Protein AF-A0A8T4U9S4-F1 (afdb_monomer_lite)

Foldseek 3Di:
DVVVVVVVVLVVLLVVLVVLLVVLVVCLVVVVLVVSVVSLVVSVVSLVVHPPVSVVVCVVSNVVSCCSNPVPD

Secondary structure (DSSP, 8-state):
-HHHHHHHHHHHHHHHHHHHHHHHHHHHHTT-HHHHHHHHHHHHHHHTTS-HHHHHHHHHHHHHHHHHHHT--

Structure (mmCIF, N/CA/C/O backbone):
data_AF-A0A8T4U9S4-F1
#
_entry.id   AF-A0A8T4U9S4-F1
#
loop_
_atom_site.group_PDB
_atom_site.id
_atom_site.type_symbol
_atom_site.label_atom_id
_atom_site.label_alt_id
_atom_site.label_comp_id
_atom_site.label_asym_id
_atom_site.label_entity_id
_atom_site.label_seq_id
_atom_site.pdbx_PDB_ins_code
_atom_site.Cartn_x
_atom_site.Cartn_y
_atom_site.Cartn_z
_atom_site.occupancy
_atom_site.B_iso_or_equiv
_atom_site.auth_seq_id
_atom_site.auth_comp_id
_atom_site.auth_asym_id
_atom_site.auth_atom_id
_atom_site.pdbx_PDB_model_num
ATOM 1 N N . LEU A 1 1 ? 20.083 -10.999 -23.247 1.00 56.66 1 LEU A N 1
ATOM 2 C CA . LEU A 1 1 ? 20.059 -11.270 -21.788 1.00 56.66 1 LEU A CA 1
ATOM 3 C C . LEU A 1 1 ? 19.431 -10.144 -20.946 1.00 56.66 1 LEU A C 1
ATOM 5 O O . LEU A 1 1 ? 18.750 -10.458 -19.984 1.00 56.66 1 LEU A O 1
ATOM 9 N N . LEU A 1 2 ? 19.595 -8.858 -21.298 1.00 56.84 2 LEU A N 1
ATOM 10 C CA . LEU A 1 2 ? 19.078 -7.713 -20.517 1.00 56.84 2 LEU A CA 1
ATOM 11 C C . LEU A 1 2 ? 17.540 -7.649 -20.352 1.00 56.84 2 LEU A C 1
ATOM 13 O O . LEU A 1 2 ? 17.060 -7.213 -19.310 1.00 56.84 2 LEU A O 1
ATOM 17 N N . PHE A 1 3 ? 16.762 -8.125 -21.331 1.00 49.12 3 PHE A N 1
ATOM 18 C CA . PHE A 1 3 ? 15.290 -8.087 -21.278 1.00 49.12 3 PHE A CA 1
ATOM 19 C C . PHE A 1 3 ? 14.675 -8.987 -20.195 1.00 49.12 3 PHE A C 1
ATOM 21 O O . PHE A 1 3 ? 13.666 -8.618 -19.601 1.00 49.12 3 PHE A O 1
ATOM 28 N N . ALA A 1 4 ? 15.288 -10.139 -19.906 1.00 53.25 4 ALA A N 1
ATOM 29 C CA . ALA A 1 4 ? 14.768 -11.069 -18.906 1.00 53.25 4 ALA A CA 1
ATOM 30 C C . ALA A 1 4 ? 14.896 -10.495 -17.486 1.00 53.25 4 ALA A C 1
ATOM 32 O O . ALA A 1 4 ? 13.949 -10.563 -16.715 1.00 53.25 4 ALA A O 1
ATOM 33 N N . ILE A 1 5 ? 16.020 -9.838 -17.176 1.00 52.50 5 ILE A N 1
ATOM 34 C CA . ILE A 1 5 ? 16.273 -9.247 -15.853 1.00 52.50 5 ILE A CA 1
ATOM 35 C C . ILE A 1 5 ? 15.275 -8.118 -15.563 1.00 52.50 5 ILE A C 1
ATOM 37 O O . ILE A 1 5 ? 14.707 -8.062 -14.475 1.00 52.50 5 ILE A O 1
ATOM 41 N N . LEU A 1 6 ? 15.000 -7.255 -16.549 1.00 52.59 6 LEU A N 1
ATOM 42 C CA . LEU A 1 6 ? 14.000 -6.193 -16.409 1.00 52.59 6 LEU A CA 1
ATOM 43 C C . LEU A 1 6 ? 12.591 -6.752 -16.177 1.00 52.59 6 LEU A C 1
ATOM 45 O O . LEU A 1 6 ? 11.851 -6.187 -15.380 1.00 52.59 6 LEU A O 1
ATOM 49 N N . PHE A 1 7 ? 12.231 -7.870 -16.815 1.00 52.09 7 PHE A N 1
ATOM 50 C CA . PHE A 1 7 ? 10.926 -8.513 -16.630 1.00 52.09 7 PHE A CA 1
ATOM 51 C C . PHE A 1 7 ? 10.790 -9.176 -15.247 1.00 52.09 7 PHE A C 1
ATOM 53 O O . PHE A 1 7 ? 9.762 -9.033 -14.590 1.00 52.09 7 PHE A O 1
ATOM 60 N N . THR A 1 8 ? 11.842 -9.836 -14.752 1.00 53.69 8 THR A N 1
ATOM 61 C CA . THR A 1 8 ? 11.827 -10.490 -13.431 1.00 53.69 8 THR A CA 1
ATOM 62 C C . THR A 1 8 ? 11.844 -9.478 -12.275 1.00 53.69 8 THR A C 1
ATOM 64 O O . THR A 1 8 ? 11.147 -9.663 -11.279 1.00 53.69 8 THR A O 1
ATOM 67 N N . VAL A 1 9 ? 12.585 -8.369 -12.406 1.00 57.12 9 VAL A N 1
ATOM 68 C CA . VAL A 1 9 ? 12.594 -7.279 -11.404 1.00 57.12 9 VAL A CA 1
ATOM 69 C C . VAL A 1 9 ? 11.258 -6.517 -11.388 1.00 57.12 9 VAL A C 1
ATOM 71 O O . VAL A 1 9 ? 10.786 -6.096 -10.326 1.00 57.12 9 VAL A O 1
ATOM 74 N N . LYS A 1 10 ? 10.617 -6.394 -12.554 1.00 56.53 10 LYS A N 1
ATOM 75 C CA . LYS A 1 10 ? 9.287 -5.801 -12.744 1.00 56.53 10 LYS A CA 1
ATOM 76 C C . LYS A 1 10 ? 8.192 -6.550 -11.980 1.00 56.53 10 LYS A C 1
ATOM 78 O O . LYS A 1 10 ? 7.433 -5.932 -11.234 1.00 56.53 10 LYS A O 1
ATOM 83 N N . GLU A 1 11 ? 8.148 -7.878 -12.068 1.00 58.19 11 GLU A N 1
ATOM 84 C CA . GLU A 1 11 ? 7.155 -8.665 -11.322 1.00 58.19 11 GLU A CA 1
ATOM 85 C C . GLU A 1 11 ? 7.386 -8.642 -9.805 1.00 58.19 11 GLU A C 1
ATOM 87 O O . GLU A 1 11 ? 6.429 -8.525 -9.035 1.00 58.19 11 GLU A O 1
ATOM 92 N N . ALA A 1 12 ? 8.647 -8.670 -9.360 1.00 60.25 12 ALA A N 1
ATOM 93 C CA . ALA A 1 12 ? 8.982 -8.580 -7.939 1.00 60.25 12 ALA A CA 1
ATOM 94 C C . ALA A 1 12 ? 8.533 -7.242 -7.316 1.00 60.25 12 ALA A C 1
ATOM 96 O O . ALA A 1 12 ? 8.035 -7.212 -6.186 1.00 60.25 12 ALA A O 1
ATOM 97 N N . SER A 1 13 ? 8.652 -6.144 -8.069 1.00 70.00 13 SER A N 1
ATOM 98 C CA . SER A 1 13 ? 8.285 -4.795 -7.616 1.00 70.00 13 SER A CA 1
ATOM 99 C C . SER A 1 13 ? 6.768 -4.622 -7.487 1.00 70.00 13 SER A C 1
ATOM 101 O O . SER A 1 13 ? 6.279 -4.186 -6.440 1.00 70.00 13 SER A O 1
ATOM 103 N N . VAL A 1 14 ? 6.003 -5.043 -8.500 1.00 78.44 14 VAL A N 1
ATOM 104 C CA . VAL A 1 14 ? 4.530 -5.001 -8.474 1.00 78.44 14 VAL A CA 1
ATOM 105 C C . VAL A 1 14 ? 3.964 -5.946 -7.409 1.00 78.44 14 VAL A C 1
ATOM 107 O O . VAL A 1 14 ? 3.054 -5.567 -6.667 1.00 78.44 14 VAL A O 1
ATOM 110 N N . SER A 1 15 ? 4.525 -7.153 -7.281 1.00 82.44 15 SER A N 1
ATOM 111 C CA . SER A 1 15 ? 4.128 -8.134 -6.263 1.00 82.44 15 SER A CA 1
ATOM 112 C C . SER A 1 15 ? 4.343 -7.605 -4.838 1.00 82.44 15 SER A C 1
ATOM 114 O O . SER A 1 15 ? 3.444 -7.687 -3.996 1.00 82.44 15 SER A O 1
ATOM 116 N N . GLY A 1 16 ? 5.485 -6.956 -4.580 1.00 86.06 16 GLY A N 1
ATOM 117 C CA . GLY A 1 16 ? 5.777 -6.342 -3.282 1.00 86.06 16 GLY A CA 1
ATOM 118 C C . GLY A 1 16 ? 4.808 -5.214 -2.911 1.00 86.06 16 GLY A C 1
ATOM 119 O O . GLY A 1 16 ? 4.380 -5.112 -1.757 1.00 86.06 16 GLY A O 1
ATOM 120 N N . ILE A 1 17 ? 4.412 -4.387 -3.882 1.00 86.88 17 ILE A N 1
ATOM 121 C CA . ILE A 1 17 ? 3.426 -3.321 -3.661 1.00 86.88 17 ILE A CA 1
ATOM 122 C C . ILE A 1 17 ? 2.034 -3.918 -3.417 1.00 86.88 17 ILE A C 1
ATOM 124 O O . ILE A 1 17 ? 1.350 -3.501 -2.481 1.00 86.88 17 ILE A O 1
ATOM 128 N N . ARG A 1 18 ? 1.642 -4.954 -4.168 1.00 87.31 18 ARG A N 1
ATOM 129 C CA . ARG A 1 18 ? 0.370 -5.669 -3.973 1.00 87.31 18 ARG A CA 1
ATOM 130 C C . ARG A 1 18 ? 0.262 -6.280 -2.572 1.00 87.31 18 ARG A C 1
ATOM 132 O O . ARG A 1 18 ? -0.760 -6.110 -1.914 1.00 87.31 18 ARG A O 1
ATOM 139 N N . ALA A 1 19 ? 1.325 -6.911 -2.071 1.00 88.50 19 ALA A N 1
ATOM 140 C CA . ALA A 1 19 ? 1.351 -7.462 -0.714 1.00 88.50 19 ALA A CA 1
ATOM 141 C C . ALA A 1 19 ? 1.140 -6.380 0.365 1.00 88.50 19 ALA A C 1
ATOM 143 O O . ALA A 1 19 ? 0.434 -6.600 1.353 1.00 88.50 19 ALA A O 1
ATOM 144 N N . LYS A 1 20 ? 1.710 -5.185 0.165 1.00 88.06 20 LYS A N 1
ATOM 145 C CA . LYS A 1 20 ? 1.509 -4.041 1.066 1.00 88.06 20 LYS A CA 1
ATOM 146 C C . LYS A 1 20 ? 0.090 -3.482 1.010 1.00 88.06 20 LYS A C 1
ATOM 148 O O . LYS A 1 20 ? -0.450 -3.149 2.062 1.00 88.06 20 LYS A O 1
ATOM 153 N N . ILE A 1 21 ? -0.530 -3.441 -0.170 1.00 89.88 21 ILE A N 1
ATOM 154 C CA . ILE A 1 21 ? -1.946 -3.072 -0.327 1.00 89.88 21 ILE 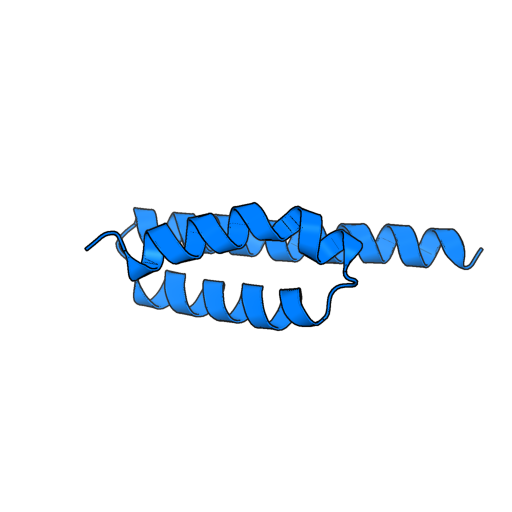A CA 1
ATOM 155 C C . ILE A 1 21 ? -2.828 -4.031 0.484 1.00 89.88 21 ILE A C 1
ATOM 157 O O . ILE A 1 21 ? -3.620 -3.584 1.313 1.00 89.88 21 ILE A O 1
ATOM 161 N N . THR A 1 22 ? -2.627 -5.345 0.346 1.00 90.06 22 THR A N 1
ATOM 162 C CA . THR A 1 22 ? -3.358 -6.355 1.133 1.00 90.06 22 THR A CA 1
ATOM 163 C C . THR A 1 22 ? -3.168 -6.155 2.638 1.00 90.06 22 THR A C 1
ATOM 165 O O . THR A 1 22 ? -4.119 -6.235 3.417 1.00 90.06 22 THR A O 1
ATOM 168 N N . LYS A 1 23 ? -1.943 -5.841 3.070 1.00 91.56 23 LYS A N 1
ATOM 169 C CA . LYS A 1 23 ? -1.640 -5.575 4.480 1.00 91.56 23 LYS A CA 1
ATOM 170 C C . LYS A 1 23 ? -2.334 -4.310 5.000 1.00 91.56 23 LYS A C 1
ATOM 172 O O . LYS A 1 23 ? -2.817 -4.311 6.133 1.00 91.56 23 LYS A O 1
ATOM 177 N N . ALA A 1 24 ? -2.410 -3.255 4.190 1.00 89.31 24 ALA A N 1
ATOM 178 C CA . ALA A 1 24 ? -3.138 -2.036 4.529 1.00 89.31 24 ALA A CA 1
ATOM 179 C C . ALA A 1 24 ? -4.641 -2.316 4.703 1.00 89.31 24 ALA A C 1
ATOM 181 O O . ALA A 1 24 ? -5.213 -1.914 5.717 1.00 89.31 24 ALA A O 1
ATOM 182 N N . TYR A 1 25 ? -5.249 -3.098 3.804 1.00 88.62 25 TYR A N 1
ATOM 183 C CA . TYR A 1 25 ? -6.635 -3.555 3.958 1.00 88.62 25 TYR A CA 1
ATOM 184 C C . TYR A 1 25 ? -6.852 -4.362 5.237 1.00 88.62 25 TYR A C 1
ATOM 186 O O . TYR A 1 25 ? -7.814 -4.119 5.962 1.00 88.62 25 TYR A O 1
ATOM 194 N N . HIS A 1 26 ? -5.940 -5.276 5.568 1.00 90.75 26 HIS A N 1
ATOM 195 C CA . HIS A 1 26 ? -6.028 -6.045 6.808 1.00 90.75 26 HIS A CA 1
ATOM 196 C C . HIS A 1 26 ? -5.944 -5.146 8.055 1.00 90.75 26 HIS A C 1
ATOM 198 O O . HIS A 1 26 ? -6.677 -5.336 9.028 1.00 90.75 26 HIS A O 1
ATOM 204 N N . PHE A 1 27 ? -5.069 -4.135 8.052 1.00 90.44 27 PHE A N 1
ATOM 205 C CA . PHE A 1 27 ? -5.025 -3.167 9.149 1.00 90.44 27 PHE A CA 1
ATOM 206 C C . PHE A 1 27 ? -6.312 -2.354 9.259 1.00 90.44 27 PHE A C 1
ATOM 208 O O . PHE A 1 27 ? -6.789 -2.160 10.375 1.00 90.44 27 PHE A O 1
ATOM 215 N N . GLN A 1 28 ? -6.909 -1.955 8.137 1.00 87.88 28 GLN A N 1
ATOM 216 C CA . GLN A 1 28 ? -8.199 -1.275 8.155 1.00 87.88 28 GLN A CA 1
ATOM 217 C C . GLN A 1 28 ? -9.314 -2.181 8.695 1.00 87.88 28 GLN A C 1
ATOM 219 O O . GLN A 1 28 ? -10.052 -1.769 9.586 1.00 87.88 28 GLN A O 1
ATOM 224 N N . ALA A 1 29 ? -9.400 -3.430 8.227 1.00 87.88 29 ALA A N 1
ATOM 225 C CA . ALA A 1 29 ? -10.396 -4.402 8.683 1.00 87.88 29 ALA A CA 1
ATOM 226 C C . ALA A 1 29 ? -10.278 -4.718 10.185 1.00 87.88 29 ALA A C 1
ATOM 228 O O . ALA A 1 29 ? -11.269 -5.015 10.841 1.00 87.88 29 ALA A O 1
ATOM 229 N N . THR A 1 30 ? -9.070 -4.615 10.747 1.00 90.88 30 THR A N 1
ATOM 230 C CA . THR A 1 30 ? -8.806 -4.816 12.183 1.00 90.88 30 THR A CA 1
ATOM 231 C C . THR A 1 30 ? -8.896 -3.528 13.012 1.00 90.88 30 THR A C 1
ATOM 233 O O . THR A 1 30 ? -8.467 -3.518 14.167 1.00 90.88 30 THR A O 1
ATOM 236 N N . GLY A 1 31 ? -9.411 -2.432 12.439 1.00 87.38 31 GLY A N 1
ATOM 237 C CA . GLY A 1 31 ? -9.587 -1.140 13.116 1.00 87.38 31 GLY A CA 1
ATOM 238 C C . GLY A 1 31 ? -8.286 -0.369 13.376 1.00 87.38 31 GLY A C 1
ATOM 239 O O . GLY A 1 31 ? -8.292 0.673 14.027 1.00 87.38 31 GLY A O 1
ATOM 240 N N . LYS A 1 32 ? -7.146 -0.843 12.863 1.00 89.81 32 LYS A N 1
ATOM 241 C CA . LYS A 1 32 ? -5.817 -0.233 13.037 1.00 89.81 32 LYS A CA 1
ATOM 242 C C . LYS A 1 32 ? -5.561 0.817 11.954 1.00 89.81 32 LYS A C 1
ATOM 244 O O . LYS A 1 32 ? -4.608 0.694 11.177 1.00 89.81 32 LYS A O 1
ATOM 249 N N . LYS A 1 33 ? -6.402 1.855 11.916 1.00 87.12 33 LYS A N 1
ATOM 250 C CA . LYS A 1 33 ? -6.414 2.881 10.859 1.00 87.12 33 LYS A CA 1
ATOM 251 C C . LYS A 1 33 ? -5.057 3.575 10.667 1.00 87.12 33 LYS A C 1
ATOM 253 O O . LYS A 1 33 ? -4.593 3.682 9.536 1.00 87.12 33 LYS A O 1
ATOM 258 N N . ASP A 1 34 ? -4.352 3.926 11.745 1.00 88.00 34 ASP A N 1
ATOM 259 C CA . ASP A 1 34 ? -3.017 4.548 11.657 1.00 88.00 34 ASP A CA 1
ATOM 260 C C . ASP A 1 34 ? -1.982 3.654 10.959 1.00 88.00 34 ASP A C 1
ATOM 262 O O . ASP A 1 34 ? -1.152 4.118 10.175 1.00 88.00 34 ASP A O 1
ATOM 266 N N . LYS A 1 35 ? -2.040 2.337 11.206 1.00 90.88 35 LYS A N 1
ATOM 267 C CA . LYS A 1 35 ? -1.144 1.371 10.551 1.00 90.88 35 LYS A CA 1
ATOM 268 C C . LYS A 1 35 ? -1.511 1.185 9.085 1.00 90.88 35 LYS A C 1
ATOM 270 O O . LYS A 1 35 ? -0.615 1.053 8.255 1.00 90.88 35 LYS A O 1
ATOM 275 N N . ALA A 1 36 ? -2.804 1.200 8.775 1.00 90.56 36 ALA A N 1
ATOM 276 C CA . ALA A 1 36 ? -3.296 1.112 7.410 1.00 90.56 36 ALA A CA 1
ATOM 277 C C . ALA A 1 36 ? -2.853 2.328 6.575 1.00 90.56 36 ALA A C 1
ATOM 279 O O . ALA A 1 36 ? -2.303 2.149 5.491 1.00 90.56 36 ALA A O 1
ATOM 280 N N . ILE A 1 37 ? -2.965 3.544 7.125 1.00 90.19 37 ILE A N 1
ATOM 281 C CA . ILE A 1 37 ? -2.467 4.781 6.497 1.00 90.19 37 ILE A CA 1
ATOM 282 C C . ILE A 1 37 ? -0.943 4.738 6.322 1.00 90.19 37 ILE A C 1
ATOM 284 O O .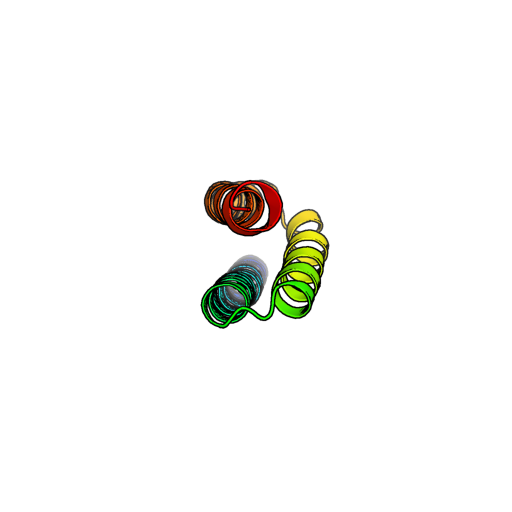 ILE A 1 37 ? -0.429 5.079 5.257 1.00 90.19 37 ILE A O 1
ATOM 288 N N . LYS A 1 38 ? -0.197 4.273 7.333 1.00 91.81 38 LYS A N 1
ATOM 289 C CA . LYS A 1 38 ? 1.265 4.151 7.232 1.00 91.81 38 LYS A CA 1
ATOM 290 C C . LYS A 1 38 ? 1.692 3.208 6.104 1.00 91.81 38 LYS A C 1
ATOM 292 O O . LYS A 1 38 ? 2.610 3.541 5.355 1.00 91.81 38 LYS A O 1
ATOM 297 N N . GLU A 1 39 ? 1.054 2.046 5.976 1.00 90.75 39 GLU A N 1
ATOM 298 C CA . GLU A 1 39 ? 1.333 1.124 4.867 1.00 90.75 39 GLU A CA 1
ATOM 299 C C . GLU A 1 39 ? 0.892 1.722 3.524 1.00 90.75 39 GLU A C 1
ATOM 301 O O . GLU A 1 39 ? 1.647 1.630 2.560 1.00 90.75 39 GLU A O 1
ATOM 306 N N . TYR A 1 40 ? -0.250 2.414 3.461 1.00 89.94 40 TYR A N 1
ATOM 307 C CA . TYR A 1 40 ? -0.702 3.115 2.254 1.00 89.94 40 TYR A CA 1
ATOM 308 C C . TYR A 1 40 ? 0.316 4.153 1.756 1.00 89.94 40 TYR A C 1
ATOM 310 O O . TYR A 1 40 ? 0.658 4.165 0.575 1.00 89.94 40 TYR A O 1
ATOM 318 N N . HIS A 1 41 ? 0.904 4.959 2.645 1.00 90.88 41 HIS A N 1
ATOM 319 C CA . HIS A 1 41 ? 1.979 5.881 2.259 1.00 90.88 41 HIS A CA 1
ATOM 320 C C . HIS A 1 41 ? 3.220 5.156 1.718 1.00 90.88 41 HIS A C 1
ATOM 322 O O . HIS A 1 41 ? 3.864 5.636 0.786 1.00 90.88 41 HIS A O 1
ATOM 328 N N . GLN A 1 42 ? 3.560 3.981 2.257 1.00 90.88 42 GLN A N 1
ATOM 329 C CA . GLN A 1 42 ? 4.656 3.175 1.713 1.00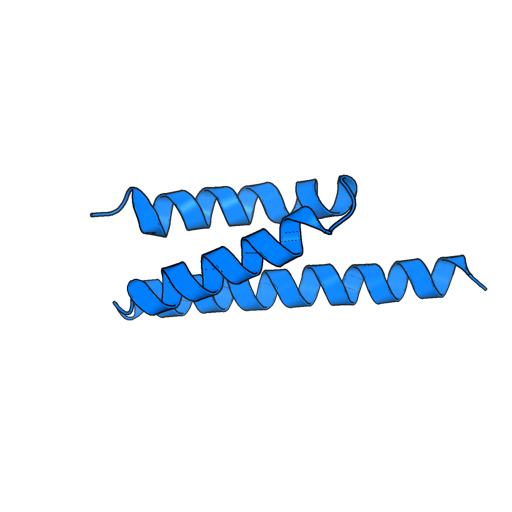 90.88 42 GLN A CA 1
ATOM 330 C C . GLN A 1 42 ? 4.327 2.606 0.329 1.00 90.88 42 GLN A C 1
ATOM 332 O O . GLN A 1 42 ? 5.208 2.563 -0.529 1.00 90.88 42 GLN A O 1
ATOM 337 N N . VAL A 1 43 ? 3.077 2.192 0.101 1.00 91.25 43 VAL A N 1
ATOM 338 C CA . VAL A 1 43 ? 2.586 1.777 -1.221 1.00 91.25 43 VAL A CA 1
ATOM 339 C C . VAL A 1 43 ? 2.741 2.934 -2.209 1.00 91.25 43 VAL A C 1
ATOM 341 O O . VAL A 1 43 ? 3.340 2.728 -3.260 1.00 91.25 43 VAL A O 1
ATOM 344 N N . LEU A 1 44 ? 2.302 4.147 -1.856 1.00 90.12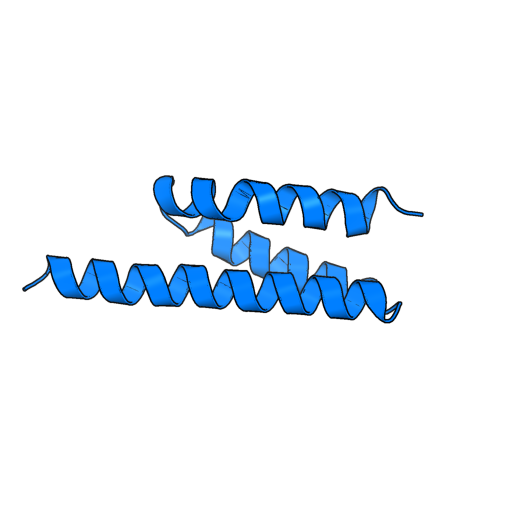 44 LEU A N 1
ATOM 345 C CA . LEU A 1 44 ? 2.429 5.333 -2.713 1.00 90.12 44 LEU A CA 1
ATOM 346 C C . LEU A 1 44 ? 3.888 5.671 -3.047 1.00 90.12 44 LEU A C 1
ATOM 348 O O . LEU A 1 44 ? 4.221 5.858 -4.216 1.00 90.12 44 LEU A O 1
ATOM 352 N N . ASN A 1 45 ? 4.780 5.677 -2.052 1.00 91.00 45 ASN A N 1
ATOM 353 C CA . ASN A 1 45 ? 6.205 5.962 -2.261 1.00 91.00 45 ASN A CA 1
ATOM 354 C C . ASN A 1 45 ? 6.893 4.969 -3.207 1.00 91.00 45 ASN A C 1
ATOM 356 O O . ASN A 1 45 ? 7.874 5.319 -3.865 1.00 91.00 45 ASN A O 1
ATOM 360 N N . ASN A 1 46 ? 6.410 3.728 -3.257 1.00 88.69 46 ASN A N 1
ATOM 361 C CA . ASN A 1 46 ? 6.914 2.718 -4.178 1.00 88.69 46 ASN A CA 1
ATOM 362 C C . ASN A 1 46 ? 6.219 2.806 -5.541 1.00 88.69 46 ASN A C 1
ATOM 364 O O . ASN A 1 46 ? 6.880 2.671 -6.564 1.00 88.69 46 ASN A O 1
ATOM 368 N N . TYR A 1 47 ? 4.918 3.095 -5.559 1.00 88.06 47 TYR A N 1
ATOM 369 C CA . TYR A 1 47 ? 4.113 3.258 -6.767 1.00 88.06 47 TYR A CA 1
ATOM 370 C C . TYR A 1 47 ? 4.652 4.353 -7.692 1.00 88.06 47 TYR A C 1
ATOM 372 O O . TYR A 1 47 ? 4.811 4.111 -8.884 1.00 88.06 47 TYR A O 1
ATOM 380 N N . ILE A 1 48 ? 5.019 5.522 -7.149 1.00 88.62 48 ILE A N 1
ATOM 381 C CA . ILE A 1 48 ? 5.550 6.640 -7.953 1.00 88.62 48 ILE A CA 1
ATOM 382 C C . ILE A 1 48 ? 6.875 6.309 -8.657 1.00 88.62 48 ILE A C 1
ATOM 384 O O . ILE A 1 48 ? 7.255 6.994 -9.601 1.00 88.62 48 ILE A O 1
ATOM 388 N N . LYS A 1 49 ? 7.591 5.277 -8.190 1.00 87.62 49 LYS A N 1
ATOM 389 C CA . LYS A 1 49 ? 8.867 4.826 -8.763 1.00 87.62 49 LYS A CA 1
ATOM 390 C C . LYS A 1 49 ? 8.680 3.782 -9.862 1.00 87.62 49 LYS A C 1
ATOM 392 O O . LYS A 1 49 ? 9.653 3.434 -10.525 1.00 87.62 49 LYS A O 1
ATOM 397 N N . LEU A 1 50 ? 7.465 3.261 -10.034 1.00 86.00 50 LEU A N 1
ATOM 398 C CA . LEU A 1 50 ? 7.174 2.275 -11.063 1.00 86.00 50 LEU A CA 1
ATOM 399 C C . LEU A 1 50 ? 7.031 2.937 -12.437 1.00 86.00 50 LEU A C 1
ATOM 401 O O . LEU A 1 50 ? 6.568 4.076 -12.526 1.00 86.00 50 LEU A O 1
ATOM 405 N N . PRO A 1 51 ? 7.348 2.224 -13.525 1.00 86.94 51 PRO A N 1
ATOM 406 C CA . PRO A 1 51 ? 7.002 2.667 -14.868 1.00 86.94 51 PRO A CA 1
ATOM 407 C C . PRO A 1 51 ? 5.477 2.735 -15.058 1.00 86.94 51 PRO A C 1
ATOM 409 O O . PRO A 1 51 ? 4.717 1.985 -14.442 1.00 86.94 51 PRO A O 1
ATOM 412 N N . ILE A 1 52 ? 5.027 3.607 -15.966 1.00 86.38 52 ILE A N 1
ATOM 413 C CA . ILE A 1 52 ? 3.604 3.921 -16.213 1.00 86.38 52 ILE A CA 1
ATOM 414 C C . ILE A 1 52 ? 2.739 2.666 -16.410 1.00 86.38 52 ILE A C 1
ATOM 416 O O . ILE A 1 52 ? 1.640 2.580 -15.868 1.00 86.38 52 ILE A O 1
ATOM 420 N N . ASN A 1 53 ? 3.237 1.661 -17.129 1.00 85.31 53 ASN A N 1
ATOM 421 C CA . ASN A 1 53 ? 2.476 0.440 -17.407 1.00 85.31 53 ASN A CA 1
ATOM 422 C C . ASN A 1 53 ? 2.172 -0.362 -16.127 1.00 85.31 53 ASN A C 1
ATOM 424 O O . ASN A 1 53 ? 1.139 -1.015 -16.039 1.00 85.31 53 ASN A O 1
ATOM 428 N N . GLU A 1 54 ? 3.064 -0.331 -15.137 1.00 85.06 54 GLU A N 1
ATOM 429 C CA . GLU A 1 54 ? 2.877 -0.997 -13.840 1.00 85.06 54 GLU A CA 1
ATOM 430 C C . GLU A 1 54 ? 2.027 -0.148 -12.898 1.00 85.06 54 GLU A C 1
ATOM 432 O O . GLU A 1 54 ? 1.206 -0.675 -12.147 1.00 85.06 54 GLU A O 1
ATOM 437 N N . GLN A 1 55 ? 2.166 1.176 -12.989 1.00 87.81 55 GLN A N 1
ATOM 438 C CA . GLN A 1 55 ? 1.273 2.100 -12.304 1.00 87.81 55 GLN A CA 1
ATOM 439 C C . GLN A 1 55 ? -0.185 1.851 -12.716 1.00 87.81 55 GLN A C 1
ATOM 441 O O . GLN A 1 55 ? -1.045 1.673 -11.860 1.00 87.81 55 GLN A O 1
ATOM 446 N N . GLN A 1 56 ? -0.466 1.709 -14.013 1.00 88.31 56 GLN A N 1
ATOM 447 C CA . GLN A 1 56 ? -1.814 1.406 -14.508 1.00 88.31 56 GLN A CA 1
ATOM 448 C C . GLN A 1 56 ? -2.390 0.096 -13.945 1.00 88.31 56 GLN A C 1
ATOM 450 O O . GLN A 1 56 ? -3.589 0.020 -13.688 1.00 88.31 56 GLN A O 1
ATOM 455 N N . GLN A 1 57 ? -1.551 -0.915 -13.699 1.00 87.44 57 GLN A N 1
ATOM 456 C CA . GLN A 1 57 ? -1.991 -2.180 -13.096 1.00 87.44 57 GLN A CA 1
ATOM 457 C C . GLN A 1 57 ? -2.379 -2.036 -11.617 1.00 87.44 57 GLN A C 1
ATOM 459 O O . GLN A 1 57 ? -3.218 -2.789 -11.124 1.00 87.44 57 GLN A O 1
ATOM 464 N N . LEU A 1 58 ? -1.752 -1.107 -10.892 1.00 87.88 58 LEU 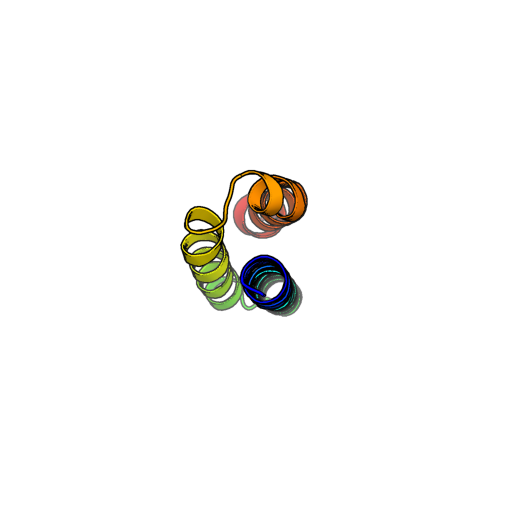A N 1
ATOM 465 C CA . LEU A 1 58 ? -1.946 -0.918 -9.450 1.00 87.88 58 LEU A CA 1
ATOM 466 C C . LEU A 1 58 ? -2.900 0.229 -9.108 1.00 87.88 58 LEU A C 1
ATOM 468 O O . LEU A 1 58 ? -3.437 0.258 -8.001 1.00 87.88 58 LEU A O 1
ATOM 472 N N . TYR A 1 59 ? -3.135 1.140 -10.050 1.00 88.38 59 TYR A N 1
ATOM 473 C CA . TYR A 1 59 ? -4.019 2.291 -9.906 1.00 88.38 59 TYR A CA 1
ATOM 474 C C . TYR A 1 59 ? -5.407 1.953 -9.332 1.00 88.38 59 TYR A C 1
ATOM 476 O O . TYR A 1 59 ? -5.765 2.564 -8.326 1.00 88.38 59 TYR A O 1
ATOM 484 N N . PRO A 1 60 ? -6.173 0.968 -9.853 1.00 90.69 60 PRO A N 1
ATOM 485 C CA . PRO A 1 60 ? -7.501 0.674 -9.305 1.00 90.69 60 PRO A CA 1
ATOM 486 C C . PRO A 1 60 ? -7.450 0.249 -7.829 1.00 90.69 60 PRO A C 1
ATOM 488 O O . PRO A 1 60 ? -8.288 0.667 -7.037 1.00 90.69 60 PRO A O 1
ATOM 491 N N . HIS A 1 61 ? -6.428 -0.515 -7.437 1.00 88.81 61 HIS A N 1
ATOM 492 C CA . HIS A 1 61 ? -6.250 -0.976 -6.059 1.00 88.81 61 HIS A CA 1
ATOM 493 C C . HIS A 1 61 ? -5.848 0.153 -5.101 1.00 88.81 61 HIS A C 1
ATOM 495 O O . HIS A 1 61 ? -6.194 0.126 -3.922 1.00 88.81 61 HIS A O 1
ATOM 501 N N . LEU A 1 62 ? -5.099 1.140 -5.597 1.00 88.44 62 LEU A N 1
ATOM 502 C CA . LEU A 1 62 ? -4.727 2.329 -4.834 1.00 88.44 62 LEU A CA 1
ATOM 503 C C . LEU A 1 62 ? -5.917 3.256 -4.608 1.00 88.44 62 LEU A C 1
ATOM 505 O O . LEU A 1 62 ? -6.095 3.743 -3.493 1.00 88.44 62 LEU A O 1
ATOM 509 N N . THR A 1 63 ? -6.729 3.469 -5.643 1.00 89.81 63 THR A N 1
ATOM 510 C CA . THR A 1 63 ? -7.948 4.277 -5.558 1.00 89.81 63 THR A CA 1
ATOM 511 C C . THR A 1 63 ? -8.946 3.665 -4.576 1.00 89.81 63 THR A C 1
ATOM 513 O O . THR A 1 63 ? -9.423 4.356 -3.681 1.00 89.81 63 THR A O 1
ATOM 516 N N . GLU A 1 64 ? -9.189 2.357 -4.662 1.00 88.56 64 GLU A N 1
ATOM 517 C CA . GLU A 1 64 ? -10.068 1.650 -3.723 1.00 88.56 64 GLU A CA 1
ATOM 518 C C . GLU A 1 64 ? -9.550 1.750 -2.274 1.00 88.56 64 GLU A C 1
ATOM 520 O O . GLU A 1 64 ? -10.302 2.064 -1.347 1.00 88.56 64 GLU A O 1
ATOM 525 N N . LEU A 1 65 ? -8.240 1.569 -2.064 1.00 86.25 65 LEU A N 1
ATOM 526 C CA . LEU A 1 65 ? -7.639 1.671 -0.735 1.00 86.25 65 LEU A CA 1
ATOM 527 C C . LEU A 1 65 ? -7.732 3.103 -0.187 1.00 86.25 65 LEU A C 1
ATOM 529 O O . LEU A 1 65 ? -7.975 3.292 1.006 1.00 86.25 65 LEU A O 1
ATOM 533 N N . PHE A 1 66 ? -7.586 4.118 -1.041 1.00 88.44 66 PHE A N 1
ATOM 534 C CA . PHE A 1 66 ? -7.790 5.514 -0.663 1.00 88.44 66 PHE A CA 1
ATOM 535 C C . PHE A 1 66 ? -9.214 5.757 -0.153 1.00 88.44 66 PHE A C 1
ATOM 537 O O . PHE A 1 66 ? -9.373 6.304 0.944 1.00 88.44 66 PHE A O 1
ATOM 544 N N . GLU A 1 67 ? -10.229 5.309 -0.895 1.00 87.19 67 GLU A N 1
ATOM 545 C CA . GLU A 1 67 ? -11.639 5.435 -0.509 1.00 87.19 67 GLU A CA 1
ATOM 546 C C . GLU A 1 67 ? -11.922 4.734 0.822 1.00 87.19 67 GLU A C 1
ATOM 548 O O . GLU A 1 67 ? -12.532 5.301 1.732 1.00 87.19 67 GLU A O 1
ATOM 553 N N . VAL A 1 68 ? -11.410 3.516 0.982 1.00 85.38 68 VAL A N 1
ATOM 554 C CA . VAL A 1 68 ? -11.600 2.717 2.194 1.00 85.38 68 VAL A CA 1
ATOM 555 C C . VAL A 1 68 ? -10.951 3.362 3.426 1.00 85.38 68 VAL A C 1
ATOM 557 O O . VAL A 1 68 ? -11.504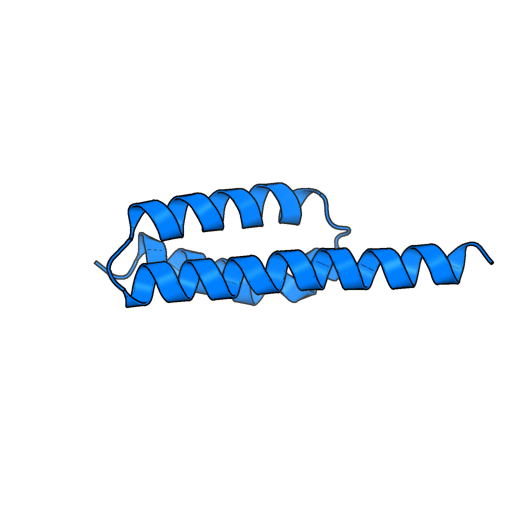 3.265 4.524 1.00 85.38 68 VAL A O 1
ATOM 560 N N . LEU A 1 69 ? -9.810 4.037 3.270 1.00 83.44 69 LEU A N 1
ATOM 561 C CA . LEU A 1 69 ? -9.110 4.697 4.377 1.00 83.44 69 LEU A CA 1
ATOM 562 C C . LEU A 1 69 ? -9.661 6.092 4.705 1.00 83.44 69 LEU A C 1
ATOM 564 O O . LEU A 1 69 ? -9.664 6.484 5.878 1.00 83.44 69 LEU A O 1
ATOM 568 N N . HIS A 1 70 ? -10.120 6.845 3.703 1.00 74.81 70 HIS A N 1
ATOM 569 C CA . HIS A 1 70 ? -10.448 8.268 3.856 1.00 74.81 70 HIS A CA 1
ATOM 570 C C . HIS A 1 70 ? -11.946 8.582 3.789 1.00 74.81 70 HIS A C 1
ATOM 572 O O . HIS A 1 70 ? -12.370 9.544 4.427 1.00 74.81 70 HIS A O 1
ATOM 578 N N . VAL A 1 71 ? -12.747 7.787 3.075 1.00 67.69 71 VAL A N 1
ATOM 579 C CA . VAL A 1 71 ? -14.175 8.070 2.832 1.00 67.69 71 VAL A CA 1
ATOM 580 C C . VAL A 1 71 ? -15.087 7.282 3.773 1.00 67.69 71 VAL A C 1
ATOM 582 O O . VAL A 1 71 ? -16.075 7.833 4.255 1.00 67.69 71 VAL A O 1
ATOM 585 N N . LYS A 1 72 ? -14.752 6.030 4.117 1.00 57.28 72 LYS A N 1
ATOM 586 C CA . LYS A 1 72 ? -15.490 5.286 5.155 1.00 57.28 72 LYS A CA 1
ATOM 587 C C . LYS A 1 72 ? -15.105 5.794 6.555 1.00 57.28 72 LYS A C 1
ATOM 589 O O . LYS A 1 72 ? -14.095 5.373 7.127 1.00 57.28 72 LYS A O 1
ATOM 594 N N . LYS A 1 73 ? -15.885 6.753 7.063 1.00 49.31 73 LYS A N 1
ATOM 595 C CA . LYS A 1 73 ? -15.981 7.119 8.485 1.00 49.31 73 LYS A CA 1
ATOM 596 C C . LYS A 1 73 ? -17.031 6.263 9.175 1.00 49.31 73 LYS A C 1
ATOM 598 O O . LYS A 1 73 ? -18.080 6.024 8.542 1.00 49.31 73 LYS A O 1
#

Radius of gyration: 13.51 Å; chains: 1; bounding box: 36×20×35 Å

pLDDT: mean 81.14, std 13.6, range [49.12, 91.81]

Sequence (73 aa):
LLFAILFTVKEASVSGIRAKITKAYHFQATGKKDKAIKEYHQVLNNYIKLPINEQQQLYPHLTELFEVLHVKK